Protein AF-A0A7J3TFA7-F1 (afdb_monomer_lite)

Radius of gyration: 15.65 Å; chains: 1; bounding box: 40×34×42 Å

Secondary structure (DSSP, 8-state):
----S-S-SEEEEEHHHHHHHHHTBTTS-SS----SBSSHHHHHHHHHHHHHHTT------SEEEEEEGGGS-TTTHHHHHHHHHHHHHTSGGGGG-HHHHHHHHHHHHHHHHHHHHHHHHTSS-HHHHHHHHHHHHHHTT--

Foldseek 3Di:
DPPDPPAQFFAWAAPVVQLLLCVQEPNNDPDPADHQDPDSLVLLQQQLVQLVVVVFFDARDRTDTRDTPVVQDPVPRVVVLLVQLCVVVVDNCCVVPNVSSSRSSRRSSHGRNVVLSCQQVVDDRSNVSNVVVVVVVVVVVPD

Structure (mmCIF, N/CA/C/O backbone):
data_AF-A0A7J3TFA7-F1
#
_entry.id   AF-A0A7J3TFA7-F1
#
loop_
_atom_site.group_PDB
_atom_site.id
_atom_site.type_symbol
_atom_site.label_atom_id
_atom_site.label_alt_id
_atom_site.label_comp_id
_atom_site.label_asym_id
_atom_site.label_entity_id
_atom_site.label_seq_id
_atom_site.pdbx_PDB_ins_code
_atom_site.Cartn_x
_atom_site.Cartn_y
_atom_site.Cartn_z
_atom_site.occupancy
_atom_site.B_iso_or_equiv
_atom_site.auth_seq_id
_atom_site.auth_comp_id
_atom_site.auth_asym_id
_atom_site.auth_atom_id
_atom_site.pdbx_PDB_model_num
ATOM 1 N N . MET A 1 1 ? 3.188 20.690 18.242 1.00 37.66 1 MET A N 1
ATOM 2 C CA . MET A 1 1 ? 2.388 19.501 18.602 1.00 37.66 1 MET A CA 1
ATOM 3 C C . MET A 1 1 ? 3.178 18.267 18.185 1.00 37.66 1 MET A C 1
ATOM 5 O O . MET A 1 1 ? 3.285 18.007 16.996 1.00 37.66 1 MET A O 1
ATOM 9 N N . ARG A 1 2 ? 3.852 17.583 19.120 1.00 32.84 2 ARG A N 1
ATOM 10 C CA . ARG A 1 2 ? 4.497 16.295 18.818 1.00 32.84 2 ARG A CA 1
ATOM 11 C C . ARG A 1 2 ? 3.373 15.269 18.723 1.00 32.84 2 ARG A C 1
ATOM 13 O O . ARG A 1 2 ? 2.749 14.991 19.740 1.00 32.84 2 ARG A O 1
ATOM 20 N N . LEU A 1 3 ? 3.073 14.777 17.523 1.00 43.94 3 LEU A N 1
ATOM 21 C CA . LEU A 1 3 ? 2.232 13.591 17.376 1.00 43.94 3 LEU A CA 1
ATOM 22 C C . LEU A 1 3 ? 2.922 12.474 18.170 1.00 43.94 3 LEU A C 1
ATOM 24 O O . LEU A 1 3 ? 4.076 12.150 17.900 1.00 43.94 3 LEU A O 1
ATOM 28 N N . SER A 1 4 ? 2.259 11.998 19.219 1.00 49.47 4 SER A N 1
ATOM 29 C CA . SER A 1 4 ? 2.731 10.920 20.083 1.00 49.47 4 SER A CA 1
ATOM 30 C C . SER A 1 4 ? 3.038 9.658 19.271 1.00 49.47 4 SER A C 1
ATOM 32 O O . SER A 1 4 ? 2.391 9.383 18.256 1.00 49.47 4 SER A O 1
ATOM 34 N N . ASN A 1 5 ? 4.009 8.892 19.773 1.00 55.69 5 ASN A N 1
ATOM 35 C CA . ASN A 1 5 ? 4.541 7.607 19.296 1.00 55.69 5 ASN A CA 1
ATOM 36 C C . ASN A 1 5 ? 3.506 6.455 19.147 1.00 55.69 5 ASN A C 1
ATOM 38 O O . ASN A 1 5 ? 3.895 5.294 19.178 1.00 55.69 5 ASN A O 1
ATOM 42 N N . ASP A 1 6 ? 2.204 6.721 18.994 1.00 75.00 6 ASP A N 1
ATOM 43 C CA . ASP A 1 6 ? 1.162 5.672 19.033 1.00 75.00 6 ASP A CA 1
ATOM 44 C C . ASP A 1 6 ? 0.773 5.117 17.656 1.00 75.00 6 ASP A C 1
ATOM 46 O O . ASP A 1 6 ? -0.208 4.382 17.539 1.00 75.00 6 ASP A O 1
ATOM 50 N N . TRP A 1 7 ? 1.470 5.501 16.587 1.00 83.75 7 TRP A N 1
ATOM 51 C CA . TRP A 1 7 ? 1.280 4.818 15.308 1.00 83.75 7 TRP A CA 1
ATOM 52 C C . TRP A 1 7 ? 1.892 3.417 15.393 1.00 83.75 7 TRP A C 1
ATOM 54 O O . TRP A 1 7 ? 2.948 3.257 16.006 1.00 83.75 7 TRP A O 1
ATOM 64 N N . PRO A 1 8 ? 1.279 2.391 14.774 1.00 86.81 8 PRO A N 1
ATOM 65 C CA . PRO A 1 8 ? 1.977 1.135 14.552 1.00 86.81 8 PRO A CA 1
ATOM 66 C C . PRO A 1 8 ? 3.323 1.421 13.893 1.00 86.81 8 PRO A C 1
ATOM 68 O O . PRO A 1 8 ? 3.385 2.186 12.937 1.00 86.81 8 PRO A O 1
ATOM 71 N N . ASN A 1 9 ? 4.400 0.817 14.389 1.00 87.88 9 ASN A N 1
ATOM 72 C CA . ASN A 1 9 ? 5.746 1.135 13.904 1.00 87.88 9 ASN A CA 1
ATOM 73 C C . ASN A 1 9 ? 6.038 0.579 12.503 1.00 87.88 9 ASN A C 1
ATOM 75 O O . ASN A 1 9 ? 7.029 0.971 11.894 1.00 87.88 9 ASN A O 1
ATOM 79 N N . ARG A 1 10 ? 5.233 -0.369 12.015 1.00 91.94 10 ARG A N 1
ATOM 80 C CA . ARG A 1 10 ? 5.532 -1.195 10.841 1.00 91.94 10 ARG A CA 1
ATOM 81 C C . ARG A 1 10 ? 4.280 -1.379 9.986 1.00 91.94 10 ARG A C 1
ATOM 83 O O . ARG A 1 10 ? 3.190 -1.527 10.539 1.00 91.94 10 ARG A O 1
ATOM 90 N N . VAL A 1 11 ? 4.487 -1.431 8.675 1.00 93.44 11 VAL A N 1
ATOM 91 C CA . VAL A 1 11 ? 3.502 -1.848 7.669 1.00 93.44 11 VAL A CA 1
ATOM 92 C C . VAL A 1 11 ? 3.870 -3.252 7.196 1.00 93.44 11 VAL A C 1
ATOM 94 O O . VAL A 1 11 ? 5.051 -3.556 6.990 1.00 93.44 11 VAL A O 1
ATOM 97 N N . TYR A 1 12 ? 2.862 -4.101 7.029 1.00 95.81 12 TYR A N 1
ATOM 98 C CA . TYR A 1 12 ? 3.010 -5.490 6.616 1.00 95.81 12 TYR A CA 1
ATOM 99 C C . TYR A 1 12 ? 2.275 -5.757 5.303 1.00 95.81 12 TYR A C 1
ATOM 101 O O . TYR A 1 12 ? 1.228 -5.182 5.028 1.00 95.81 12 TYR A O 1
ATOM 109 N N . VAL A 1 13 ? 2.823 -6.674 4.517 1.00 95.50 13 VAL A N 1
ATOM 110 C CA . VAL A 1 13 ? 2.224 -7.203 3.286 1.00 95.50 13 VAL A CA 1
ATOM 111 C C . VAL A 1 13 ? 2.313 -8.721 3.309 1.00 95.50 13 VAL A C 1
ATOM 113 O O . VAL A 1 13 ? 3.026 -9.284 4.145 1.00 95.50 13 VAL A O 1
ATOM 116 N N . ASP A 1 14 ? 1.620 -9.391 2.395 1.00 93.25 14 ASP A N 1
ATOM 117 C CA . ASP A 1 14 ? 1.802 -10.830 2.242 1.00 93.25 14 ASP A CA 1
ATOM 118 C C . ASP A 1 14 ? 3.215 -11.142 1.748 1.00 93.25 14 ASP A C 1
ATOM 120 O O . ASP A 1 14 ? 3.783 -10.452 0.893 1.00 93.25 14 ASP A O 1
ATOM 124 N N . LYS A 1 15 ? 3.785 -12.229 2.269 1.00 90.25 15 LYS A N 1
ATOM 125 C CA . LYS A 1 15 ? 5.128 -12.688 1.913 1.00 90.25 15 LYS A CA 1
ATOM 126 C C . LYS A 1 15 ? 5.324 -12.851 0.401 1.00 90.25 15 LYS A C 1
ATOM 128 O O . LYS A 1 15 ? 6.377 -12.464 -0.099 1.00 90.25 15 LYS A O 1
ATOM 133 N N . GLU A 1 16 ? 4.319 -13.357 -0.311 1.00 89.12 16 GLU A N 1
ATOM 134 C CA . GLU A 1 16 ? 4.334 -13.531 -1.773 1.00 89.12 16 GLU A CA 1
ATOM 135 C C . GLU A 1 16 ? 4.327 -12.206 -2.551 1.00 89.12 16 GLU A C 1
ATOM 137 O O . GLU A 1 16 ? 4.790 -12.134 -3.691 1.00 89.12 16 GLU A O 1
ATOM 142 N N . GLN A 1 17 ? 3.784 -11.142 -1.957 1.00 93.19 17 GLN A N 1
ATOM 143 C CA . GLN A 1 17 ? 3.767 -9.810 -2.562 1.00 93.19 17 GLN A CA 1
ATOM 144 C C . GLN A 1 17 ? 5.072 -9.060 -2.303 1.00 93.19 17 GLN A C 1
ATOM 146 O O . GLN A 1 17 ? 5.496 -8.273 -3.143 1.00 93.19 17 GLN A O 1
ATOM 151 N N . TYR A 1 18 ? 5.747 -9.334 -1.184 1.00 91.88 18 TYR A N 1
ATOM 152 C CA . TYR A 1 18 ? 6.966 -8.625 -0.800 1.00 91.88 18 TYR A CA 1
ATOM 153 C C . TYR A 1 18 ? 8.044 -8.651 -1.892 1.00 91.88 18 TYR A C 1
ATOM 155 O O . TYR A 1 18 ? 8.564 -7.597 -2.252 1.00 91.88 18 TYR A O 1
ATOM 163 N N . ASP A 1 19 ? 8.396 -9.829 -2.416 1.00 89.81 19 ASP A N 1
ATOM 164 C CA . ASP A 1 19 ? 9.500 -9.939 -3.381 1.00 89.81 19 ASP A CA 1
ATOM 165 C C . ASP A 1 19 ? 9.114 -9.267 -4.716 1.00 89.81 19 ASP A C 1
ATOM 167 O O . ASP A 1 19 ? 9.888 -8.481 -5.265 1.00 89.81 19 ASP A O 1
ATOM 171 N N . ARG A 1 20 ? 7.859 -9.441 -5.158 1.00 92.50 20 ARG A N 1
ATOM 172 C CA . ARG A 1 20 ? 7.290 -8.772 -6.342 1.00 92.50 20 ARG A CA 1
ATOM 173 C C . ARG A 1 20 ? 7.249 -7.248 -6.209 1.00 92.50 20 ARG A C 1
ATOM 175 O O . ARG A 1 20 ? 7.484 -6.540 -7.182 1.00 92.50 20 ARG A O 1
ATOM 182 N N . MET A 1 21 ? 6.981 -6.715 -5.016 1.00 93.44 21 MET A N 1
ATOM 183 C CA . MET A 1 21 ? 7.008 -5.268 -4.772 1.00 93.44 21 MET A CA 1
ATOM 184 C C . MET A 1 21 ? 8.409 -4.692 -4.967 1.00 93.44 21 MET A C 1
ATOM 186 O O . MET A 1 21 ? 8.543 -3.594 -5.508 1.00 93.44 21 MET A O 1
ATOM 190 N N . HIS A 1 22 ? 9.454 -5.427 -4.574 1.00 89.75 22 HIS A N 1
ATOM 191 C CA . HIS A 1 22 ? 10.831 -4.994 -4.815 1.00 89.75 22 HIS A CA 1
ATOM 192 C C . HIS A 1 22 ? 11.156 -4.935 -6.303 1.00 89.75 22 HIS A C 1
ATOM 194 O O . HIS A 1 22 ? 11.813 -3.976 -6.703 1.00 89.75 22 HIS A O 1
ATOM 200 N N . GLU A 1 23 ? 10.647 -5.865 -7.120 1.00 89.31 23 GLU A N 1
ATOM 201 C CA . GLU A 1 23 ? 10.838 -5.879 -8.583 1.00 89.31 23 GLU A CA 1
ATOM 202 C C . GLU A 1 23 ? 10.370 -4.605 -9.290 1.00 89.31 23 GLU A C 1
ATOM 204 O O . GLU A 1 23 ? 10.879 -4.275 -10.365 1.00 89.31 23 GLU A O 1
ATOM 209 N N . LEU A 1 24 ? 9.414 -3.888 -8.694 1.00 90.00 24 LEU A N 1
ATOM 210 C CA . LEU A 1 24 ? 8.896 -2.624 -9.215 1.00 90.00 24 LEU A CA 1
ATOM 211 C C . LEU A 1 24 ? 9.733 -1.407 -8.793 1.00 90.00 24 LEU A C 1
ATOM 213 O O . LEU A 1 24 ? 9.406 -0.280 -9.167 1.00 90.00 24 LEU A O 1
ATOM 217 N N . THR A 1 25 ? 10.799 -1.621 -8.019 1.00 88.56 25 THR A N 1
ATOM 218 C CA . THR A 1 25 ? 11.686 -0.575 -7.502 1.00 88.56 25 THR A CA 1
ATOM 219 C C . THR A 1 25 ? 13.115 -0.739 -8.001 1.00 88.56 25 THR A C 1
ATOM 221 O O . THR A 1 25 ? 13.546 -1.811 -8.423 1.00 88.56 25 THR A O 1
ATOM 224 N N . SER A 1 26 ? 13.900 0.331 -7.883 1.00 69.81 26 SER A N 1
ATOM 225 C CA . SER A 1 26 ? 15.279 0.400 -8.384 1.00 69.81 26 SER A CA 1
ATOM 226 C C . SER A 1 26 ? 16.257 -0.526 -7.657 1.00 69.81 26 SER A C 1
ATOM 228 O O . SER A 1 26 ? 17.395 -0.678 -8.087 1.00 69.81 26 SER A O 1
ATOM 230 N N . LYS A 1 27 ? 15.829 -1.168 -6.564 1.00 64.62 27 LYS A N 1
ATOM 231 C CA . LYS A 1 27 ? 16.643 -2.129 -5.809 1.00 64.62 27 LYS A CA 1
ATOM 232 C C . LYS A 1 27 ? 16.651 -3.541 -6.407 1.00 64.62 27 LYS A C 1
ATOM 234 O O . LYS A 1 27 ? 17.396 -4.377 -5.907 1.00 64.62 27 LYS A O 1
ATOM 239 N N . ALA A 1 28 ? 15.854 -3.817 -7.443 1.00 55.94 28 ALA A N 1
ATOM 240 C CA . ALA A 1 28 ? 15.673 -5.171 -7.965 1.00 55.94 28 ALA A CA 1
ATOM 241 C C . ALA A 1 28 ? 16.718 -5.674 -8.970 1.00 55.94 28 ALA A C 1
ATOM 243 O O . ALA A 1 28 ? 16.791 -6.885 -9.161 1.00 55.94 28 ALA A O 1
ATOM 244 N N . SER A 1 29 ? 17.536 -4.832 -9.616 1.00 50.22 29 SER A N 1
ATOM 245 C CA . SER A 1 29 ? 18.614 -5.369 -10.462 1.00 50.22 29 SER A CA 1
ATOM 246 C C . SER A 1 29 ? 19.701 -4.367 -10.827 1.00 50.22 29 SER A C 1
ATOM 248 O O . SER A 1 29 ? 19.409 -3.238 -11.195 1.00 50.22 29 SER A O 1
ATOM 250 N N . GLU A 1 30 ? 20.934 -4.871 -10.873 1.00 51.59 30 GLU A N 1
ATOM 251 C CA . GLU A 1 30 ? 22.135 -4.294 -11.500 1.00 51.59 30 GLU A CA 1
ATOM 252 C C . GLU A 1 30 ? 22.000 -4.031 -13.017 1.00 51.59 30 GLU A C 1
ATOM 254 O O . GLU A 1 30 ? 22.916 -3.498 -13.636 1.00 51.59 30 GLU A O 1
ATOM 259 N N . ALA A 1 31 ? 20.875 -4.395 -13.639 1.00 52.38 31 ALA A N 1
ATOM 260 C CA . ALA A 1 31 ? 20.573 -4.055 -15.022 1.00 52.38 31 ALA A CA 1
ATOM 261 C C . ALA A 1 31 ? 19.852 -2.704 -15.081 1.00 52.38 31 ALA A C 1
ATOM 263 O O . ALA A 1 31 ? 18.938 -2.469 -14.295 1.00 52.38 31 ALA A O 1
ATOM 264 N N . GLU A 1 32 ? 20.222 -1.870 -16.053 1.00 54.38 32 GLU A N 1
ATOM 265 C CA . GLU A 1 32 ? 19.673 -0.553 -16.428 1.00 54.38 32 GLU A CA 1
ATOM 266 C C . GLU A 1 32 ? 18.174 -0.571 -16.820 1.00 54.38 32 GLU A C 1
ATOM 268 O O . GLU A 1 32 ? 17.744 0.107 -17.749 1.00 54.38 32 GLU A O 1
ATOM 273 N N . ARG A 1 33 ? 17.344 -1.388 -16.166 1.00 64.19 33 ARG A N 1
ATOM 274 C CA . ARG A 1 33 ? 15.902 -1.417 -16.388 1.00 64.19 33 ARG A CA 1
ATOM 275 C C . ARG A 1 33 ? 15.282 -0.253 -15.643 1.00 64.19 33 ARG A C 1
ATOM 277 O O . ARG A 1 33 ? 15.271 -0.218 -14.414 1.00 64.19 33 ARG A O 1
ATOM 284 N N . GLU A 1 34 ? 14.742 0.680 -16.409 1.00 75.94 34 GLU A N 1
ATOM 285 C CA . GLU A 1 34 ? 13.891 1.727 -15.878 1.00 75.94 34 GLU A CA 1
ATOM 286 C C . GLU A 1 34 ? 12.685 1.109 -15.150 1.00 75.94 34 GLU A C 1
ATOM 288 O O . GLU A 1 34 ? 12.005 0.205 -15.646 1.00 75.94 34 GLU A O 1
ATOM 293 N N . VAL A 1 35 ? 12.451 1.573 -13.925 1.00 84.69 35 VAL A N 1
ATOM 294 C CA . VAL A 1 35 ? 11.382 1.101 -13.040 1.00 84.69 35 VAL A CA 1
ATOM 295 C C . VAL A 1 35 ? 10.392 2.231 -12.766 1.00 84.69 35 VAL A C 1
ATOM 297 O O . VAL A 1 35 ? 10.800 3.392 -12.685 1.00 84.69 35 VAL A O 1
ATOM 300 N N . PRO A 1 36 ? 9.097 1.922 -12.582 1.00 86.50 36 PRO A N 1
ATOM 301 C CA . PRO A 1 36 ? 8.074 2.949 -12.403 1.00 86.50 36 PRO A CA 1
ATOM 302 C C . PRO A 1 36 ? 8.117 3.623 -11.026 1.00 86.50 36 PRO A C 1
ATOM 304 O O . PRO A 1 36 ? 7.625 4.742 -10.893 1.00 86.50 36 PRO A O 1
ATOM 307 N N . PHE A 1 37 ? 8.710 2.977 -10.014 1.00 91.19 37 PHE A N 1
ATOM 308 C CA . PHE A 1 37 ? 8.756 3.498 -8.649 1.00 91.19 37 PHE A CA 1
ATOM 309 C C . PHE A 1 37 ? 10.188 3.633 -8.129 1.00 91.19 37 PHE A C 1
ATOM 311 O O . PHE A 1 37 ? 11.037 2.751 -8.285 1.00 91.19 37 PHE A O 1
ATOM 318 N N . LYS A 1 38 ? 10.450 4.738 -7.431 1.00 89.31 38 LYS A N 1
ATOM 319 C CA . LYS A 1 38 ? 11.739 5.031 -6.790 1.00 89.31 38 LYS A CA 1
ATOM 320 C C . LYS A 1 38 ? 11.874 4.360 -5.428 1.00 89.31 38 LYS A C 1
ATOM 322 O O . LYS A 1 38 ? 12.986 4.215 -4.923 1.00 89.31 38 LYS A O 1
ATOM 327 N N . SER A 1 39 ? 10.759 3.979 -4.803 1.00 91.12 39 SER A N 1
ATOM 328 C CA . SER A 1 39 ? 10.757 3.359 -3.477 1.00 91.12 39 SER A CA 1
ATOM 329 C C . SER A 1 39 ? 9.552 2.447 -3.252 1.00 91.12 39 SER A C 1
ATOM 331 O O . SER A 1 39 ? 8.505 2.625 -3.867 1.00 91.12 39 SER A O 1
ATOM 333 N N . LEU A 1 40 ? 9.675 1.517 -2.298 1.00 92.62 40 LEU A N 1
ATOM 334 C CA . LEU A 1 40 ? 8.562 0.660 -1.866 1.00 92.62 40 LEU A CA 1
ATOM 335 C C . LEU A 1 40 ? 7.366 1.471 -1.371 1.00 92.62 40 LEU A C 1
ATOM 337 O O . LEU A 1 40 ? 6.229 1.081 -1.583 1.00 92.62 40 LEU A O 1
ATOM 341 N N . LYS A 1 41 ? 7.614 2.620 -0.739 1.00 94.19 41 LYS A N 1
ATOM 342 C CA . LYS A 1 41 ? 6.563 3.520 -0.269 1.00 94.19 41 LYS A CA 1
ATOM 343 C C . LYS A 1 41 ? 5.608 3.916 -1.396 1.00 94.19 41 LYS A C 1
ATOM 345 O O . LYS A 1 41 ? 4.399 3.868 -1.213 1.00 94.19 41 LYS A O 1
ATOM 350 N N . GLU A 1 42 ? 6.151 4.275 -2.556 1.00 93.88 42 GLU A N 1
ATOM 351 C CA . GLU A 1 42 ? 5.347 4.658 -3.720 1.00 93.88 42 GLU A CA 1
ATOM 352 C C . GLU A 1 42 ? 4.531 3.472 -4.247 1.00 93.88 42 GLU A C 1
ATOM 354 O O . GLU A 1 42 ? 3.357 3.647 -4.559 1.00 93.88 42 GLU A O 1
ATOM 359 N N . VAL A 1 43 ? 5.111 2.263 -4.252 1.00 95.62 43 VAL A N 1
ATOM 360 C CA . VAL A 1 43 ? 4.398 1.023 -4.608 1.00 95.62 43 VAL A CA 1
ATOM 361 C C . VAL A 1 43 ? 3.215 0.789 -3.667 1.00 95.62 43 VAL A C 1
ATOM 363 O O . VAL A 1 43 ? 2.107 0.535 -4.128 1.00 95.62 43 VAL A O 1
ATOM 366 N N . LEU A 1 44 ? 3.429 0.911 -2.352 1.00 96.94 44 LEU A N 1
ATOM 367 C CA . LEU A 1 44 ? 2.391 0.710 -1.337 1.00 96.94 44 LEU A CA 1
ATOM 368 C C . LEU A 1 44 ? 1.262 1.735 -1.468 1.00 96.94 44 LEU A C 1
ATOM 370 O O . LEU A 1 44 ? 0.092 1.365 -1.432 1.00 96.94 44 LEU A O 1
ATOM 374 N N . MET A 1 45 ? 1.603 3.012 -1.658 1.00 97.19 45 MET A N 1
ATOM 375 C CA . MET A 1 45 ? 0.608 4.069 -1.850 1.00 97.19 45 MET A CA 1
ATOM 376 C C . MET A 1 45 ? -0.200 3.842 -3.131 1.00 97.19 45 MET A C 1
ATOM 378 O O . MET A 1 45 ? -1.427 3.899 -3.087 1.00 97.19 45 MET A O 1
ATOM 382 N N . ALA A 1 46 ? 0.459 3.530 -4.250 1.00 95.88 46 ALA A N 1
ATOM 383 C CA . ALA A 1 46 ? -0.220 3.247 -5.512 1.00 95.88 46 ALA A CA 1
ATOM 384 C C . ALA A 1 46 ? -1.140 2.021 -5.401 1.00 95.88 46 ALA A C 1
ATOM 386 O O . ALA A 1 46 ? -2.303 2.097 -5.792 1.00 95.88 46 ALA A O 1
ATOM 387 N N . ALA A 1 47 ? -0.649 0.925 -4.812 1.00 97.06 47 ALA A N 1
ATOM 388 C CA . ALA A 1 47 ? -1.424 -0.295 -4.612 1.00 97.06 47 ALA A CA 1
ATOM 389 C C . ALA A 1 47 ? -2.649 -0.055 -3.721 1.00 97.06 47 ALA A C 1
ATOM 391 O O . ALA A 1 47 ? -3.743 -0.471 -4.081 1.00 97.06 47 ALA A O 1
ATOM 392 N N . ALA A 1 48 ? -2.499 0.662 -2.603 1.00 98.00 48 ALA A N 1
ATOM 393 C CA . ALA A 1 48 ? -3.615 0.947 -1.703 1.00 98.00 48 ALA A CA 1
ATOM 394 C C . ALA A 1 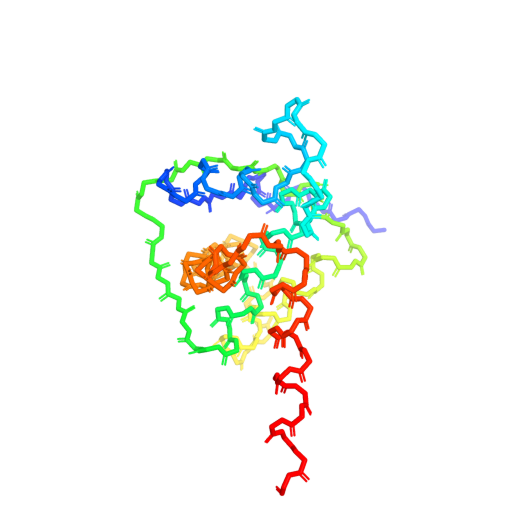48 ? -4.703 1.806 -2.360 1.00 98.00 48 ALA A C 1
ATOM 396 O O . ALA A 1 48 ? -5.890 1.512 -2.234 1.00 98.00 48 ALA A O 1
ATOM 397 N N . MET A 1 49 ? -4.307 2.871 -3.065 1.00 96.25 49 MET A N 1
ATOM 398 C CA . MET A 1 49 ? -5.266 3.747 -3.744 1.00 96.25 49 MET A CA 1
ATOM 399 C C . MET A 1 49 ? -5.960 3.020 -4.897 1.00 96.25 49 MET A C 1
ATOM 401 O O . MET A 1 49 ? -7.161 3.197 -5.094 1.00 96.25 49 MET A O 1
ATOM 405 N N . LEU A 1 50 ? -5.228 2.168 -5.622 1.00 95.00 50 LEU A N 1
ATOM 406 C CA . LEU A 1 50 ? -5.812 1.318 -6.652 1.00 95.00 50 LEU A CA 1
ATOM 407 C C . LEU A 1 50 ? -6.795 0.307 -6.056 1.00 95.00 50 LEU A C 1
ATOM 409 O O . LEU A 1 50 ? -7.906 0.185 -6.560 1.00 95.00 50 LEU A O 1
ATOM 413 N N . GLY A 1 51 ? -6.421 -0.365 -4.965 1.00 96.62 51 GLY A N 1
ATOM 414 C CA . GLY A 1 51 ? -7.308 -1.280 -4.250 1.00 96.62 51 GLY A CA 1
ATOM 415 C C . GLY A 1 51 ? -8.605 -0.586 -3.844 1.00 96.62 51 GLY A C 1
ATOM 416 O O . GLY A 1 51 ? -9.685 -1.096 -4.112 1.00 96.62 51 GLY A O 1
ATOM 417 N N . TYR A 1 52 ? -8.521 0.632 -3.300 1.00 96.75 52 TYR A N 1
ATOM 418 C CA . TYR A 1 52 ? -9.715 1.415 -2.975 1.00 96.75 52 TYR A CA 1
ATOM 419 C C . TYR A 1 52 ? -10.572 1.732 -4.199 1.00 96.75 52 TYR A C 1
ATOM 421 O O . TYR A 1 52 ? -11.784 1.539 -4.157 1.00 96.75 52 TYR A O 1
ATOM 429 N N . LYS A 1 53 ? -9.951 2.192 -5.294 1.00 93.81 53 LYS A N 1
ATOM 430 C CA . LYS A 1 53 ? -10.653 2.507 -6.546 1.00 93.81 53 LYS A CA 1
ATOM 431 C C . LYS A 1 53 ? -11.408 1.295 -7.098 1.00 93.81 53 LYS A C 1
ATOM 433 O O . LYS A 1 53 ? -12.507 1.456 -7.614 1.00 93.81 53 LYS A O 1
ATOM 438 N N . MET A 1 54 ? -10.812 0.111 -6.998 1.00 93.44 54 MET A N 1
ATOM 439 C CA . MET A 1 54 ? -11.397 -1.140 -7.482 1.00 93.44 54 MET A CA 1
ATOM 440 C C . MET A 1 54 ? -12.360 -1.786 -6.477 1.00 93.44 54 MET A C 1
ATOM 442 O O . MET A 1 54 ? -12.943 -2.815 -6.794 1.00 93.44 54 MET A O 1
ATOM 446 N N . GLU A 1 55 ? -12.522 -1.201 -5.285 1.00 95.25 55 GLU A N 1
ATOM 447 C CA . GLU A 1 55 ? -13.238 -1.793 -4.145 1.00 95.25 55 GLU A CA 1
ATOM 448 C C . GLU A 1 55 ? -12.660 -3.153 -3.696 1.00 95.25 55 GLU A C 1
ATOM 450 O O . GLU A 1 55 ? -13.347 -3.986 -3.109 1.00 95.25 55 GLU A O 1
ATOM 455 N N . GLU A 1 56 ? -11.359 -3.349 -3.918 1.00 95.56 56 GLU A N 1
ATOM 456 C CA . GLU A 1 56 ? -10.629 -4.588 -3.662 1.00 95.56 56 GLU A CA 1
ATOM 457 C C . GLU A 1 56 ? -9.746 -4.455 -2.421 1.00 95.56 56 GLU A C 1
ATOM 459 O O . GLU A 1 56 ? -8.763 -3.706 -2.389 1.00 95.56 56 GLU A O 1
ATOM 464 N N . LYS A 1 57 ? -10.073 -5.232 -1.389 1.00 94.81 57 LYS A N 1
ATOM 465 C CA . LYS A 1 57 ? -9.252 -5.397 -0.188 1.00 94.81 57 LYS A CA 1
ATOM 466 C C . LYS A 1 57 ? -9.304 -6.837 0.280 1.00 94.81 57 LYS A C 1
ATOM 468 O O . LYS A 1 57 ? -10.346 -7.480 0.202 1.00 94.81 57 LYS A O 1
ATOM 473 N N . ASP A 1 58 ? -8.203 -7.309 0.839 1.00 95.62 58 ASP A N 1
ATOM 474 C CA . ASP A 1 58 ? -8.110 -8.671 1.353 1.00 95.62 58 ASP A CA 1
ATOM 475 C C . ASP A 1 58 ? -7.201 -8.718 2.590 1.00 95.62 58 ASP A C 1
ATOM 477 O O . ASP A 1 58 ? -6.492 -7.762 2.910 1.00 95.62 58 ASP A O 1
ATOM 481 N N . VAL A 1 59 ? -7.292 -9.796 3.361 1.00 92.19 59 VAL A N 1
ATOM 482 C CA . VAL A 1 59 ? -6.603 -9.940 4.640 1.00 92.19 59 VAL A CA 1
ATOM 483 C C . VAL A 1 59 ? -5.162 -10.372 4.402 1.00 92.19 59 VAL A C 1
ATOM 485 O O . VAL A 1 59 ? -4.901 -11.397 3.784 1.00 92.19 59 VAL A O 1
ATOM 488 N N . VAL A 1 60 ? -4.212 -9.634 4.982 1.00 90.75 60 VAL A N 1
ATOM 489 C CA . VAL A 1 60 ? -2.810 -10.070 5.033 1.00 90.75 60 VAL A CA 1
ATOM 490 C C . VAL A 1 60 ? -2.699 -11.286 5.955 1.00 90.75 60 VAL A C 1
ATOM 492 O O . VAL A 1 60 ? -2.890 -11.173 7.172 1.00 90.75 60 VAL A O 1
ATOM 495 N N . THR A 1 61 ? -2.378 -12.442 5.381 1.00 89.69 61 THR A N 1
ATOM 496 C CA . THR A 1 61 ? -2.322 -13.733 6.083 1.00 89.69 61 THR A CA 1
ATOM 497 C C . THR A 1 61 ? -0.900 -14.054 6.531 1.00 89.69 61 THR A C 1
ATOM 499 O O . THR A 1 61 ? -0.655 -14.289 7.716 1.00 89.69 61 THR A O 1
ATOM 502 N N . GLU A 1 62 ? 0.065 -13.967 5.617 1.00 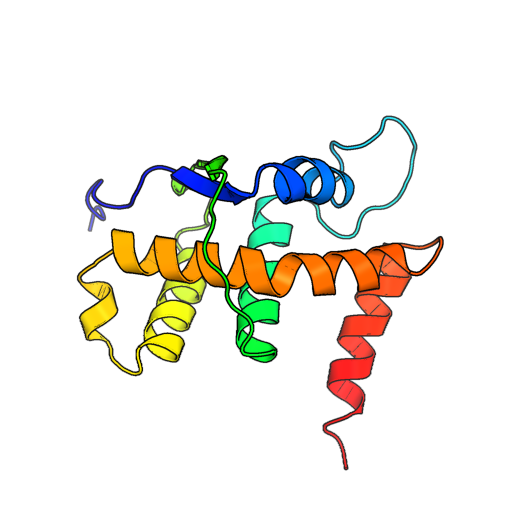90.31 62 GLU A N 1
ATOM 503 C CA . GLU A 1 62 ? 1.483 -14.197 5.891 1.00 90.31 62 GLU A CA 1
ATOM 504 C C . GLU A 1 62 ? 2.225 -12.867 6.012 1.00 90.31 62 GLU A C 1
ATOM 506 O O . GLU A 1 62 ? 2.926 -12.426 5.100 1.00 90.31 62 GLU A O 1
ATOM 511 N N . ARG A 1 63 ? 2.066 -12.221 7.172 1.00 91.25 63 ARG A N 1
ATOM 512 C CA . ARG A 1 63 ? 2.596 -10.877 7.442 1.00 91.25 63 ARG A CA 1
ATOM 513 C C . ARG A 1 63 ? 4.125 -10.832 7.326 1.00 91.25 63 ARG A C 1
ATOM 515 O O . ARG A 1 63 ? 4.839 -11.252 8.237 1.00 91.25 63 ARG A O 1
ATOM 522 N N . LYS A 1 64 ? 4.629 -10.224 6.254 1.00 92.12 64 LYS A N 1
ATOM 523 C CA . LYS A 1 64 ? 6.028 -9.814 6.093 1.00 92.12 64 LYS A CA 1
ATOM 524 C C . LYS A 1 64 ? 6.111 -8.299 6.210 1.00 92.12 64 LYS A C 1
ATOM 526 O O . LYS A 1 64 ? 5.417 -7.562 5.517 1.00 92.12 64 LYS A O 1
ATOM 531 N N . GLU A 1 65 ? 6.941 -7.831 7.129 1.00 92.19 65 GLU A N 1
ATOM 532 C CA . GLU A 1 65 ? 7.211 -6.404 7.274 1.00 92.19 65 GLU A CA 1
ATOM 533 C C . GLU A 1 65 ? 7.871 -5.857 6.011 1.00 92.19 65 GLU A C 1
ATOM 535 O O . GLU A 1 65 ? 8.838 -6.444 5.525 1.00 92.19 65 GLU A O 1
ATOM 540 N N . ILE A 1 66 ? 7.387 -4.710 5.529 1.00 90.81 66 ILE A N 1
ATOM 541 C CA . ILE A 1 66 ? 7.921 -4.070 4.325 1.00 90.81 66 ILE A CA 1
ATOM 542 C C . ILE A 1 66 ? 8.619 -2.737 4.588 1.00 90.81 66 ILE A C 1
ATOM 544 O O . ILE A 1 66 ? 9.709 -2.513 4.063 1.00 90.81 66 ILE A O 1
ATOM 548 N N . ILE A 1 67 ? 8.032 -1.872 5.419 1.00 90.81 67 ILE A N 1
ATOM 549 C CA . ILE A 1 67 ? 8.608 -0.583 5.820 1.00 90.81 67 ILE A CA 1
ATOM 550 C C . ILE A 1 67 ? 8.213 -0.242 7.258 1.00 90.81 67 ILE A C 1
ATOM 552 O O . ILE A 1 67 ? 7.213 -0.738 7.786 1.00 90.81 67 ILE A O 1
ATOM 556 N N . PHE A 1 68 ? 8.961 0.675 7.870 1.00 89.12 68 PHE A N 1
ATOM 557 C CA . PHE A 1 68 ? 8.502 1.364 9.071 1.00 89.12 68 PHE A CA 1
ATOM 558 C C . PHE A 1 68 ? 7.505 2.462 8.699 1.00 89.12 68 PHE A C 1
ATOM 560 O O . PHE A 1 68 ? 7.685 3.146 7.695 1.00 89.12 68 PHE A O 1
ATOM 567 N N . THR A 1 69 ? 6.498 2.693 9.536 1.00 85.62 69 THR A N 1
ATOM 568 C CA . THR A 1 69 ? 5.483 3.737 9.305 1.00 85.62 69 THR A CA 1
ATOM 569 C C . THR A 1 69 ? 6.087 5.140 9.254 1.00 85.62 69 THR A C 1
ATOM 571 O O . THR A 1 69 ? 5.573 5.995 8.547 1.00 85.62 69 THR A O 1
ATOM 574 N N . ASP A 1 70 ? 7.224 5.376 9.915 1.00 86.81 70 ASP A N 1
ATOM 575 C CA . ASP A 1 70 ? 7.963 6.646 9.824 1.00 86.81 70 ASP A CA 1
ATOM 576 C C . ASP A 1 70 ? 8.546 6.935 8.426 1.00 86.81 70 ASP A C 1
ATOM 578 O O . ASP A 1 70 ? 8.970 8.060 8.169 1.00 86.81 70 ASP A O 1
ATOM 582 N N . TYR A 1 71 ? 8.566 5.951 7.517 1.00 88.19 71 TYR A N 1
ATOM 583 C CA . TYR A 1 71 ? 8.903 6.180 6.107 1.00 88.19 71 TYR A CA 1
ATOM 584 C C . TYR A 1 71 ? 7.737 6.801 5.328 1.00 88.19 71 TYR A C 1
ATOM 586 O O . TYR A 1 71 ? 7.965 7.320 4.235 1.00 88.19 71 TYR A O 1
ATOM 594 N N . LEU A 1 72 ? 6.511 6.756 5.863 1.00 90.44 72 LEU A N 1
ATOM 595 C CA . LEU A 1 72 ? 5.382 7.504 5.322 1.00 90.44 72 LEU A CA 1
ATOM 596 C C . LEU A 1 72 ? 5.570 8.981 5.665 1.00 90.44 72 LEU A C 1
ATOM 598 O O . LEU A 1 72 ? 5.732 9.362 6.828 1.00 90.44 72 LEU A O 1
ATOM 602 N N . ASP A 1 73 ? 5.545 9.819 4.636 1.00 91.62 73 ASP A N 1
ATOM 603 C CA . ASP A 1 73 ? 5.640 11.256 4.794 1.00 91.62 73 ASP A CA 1
ATOM 604 C C . ASP A 1 73 ? 4.457 11.776 5.627 1.00 91.62 73 ASP A C 1
ATOM 606 O O . ASP A 1 73 ? 3.287 11.466 5.383 1.00 91.62 73 ASP A O 1
ATOM 610 N N . LYS A 1 74 ? 4.774 12.570 6.652 1.00 89.25 74 LYS A N 1
ATOM 611 C CA . LYS A 1 74 ? 3.788 13.036 7.635 1.00 89.25 74 LYS A CA 1
ATOM 612 C C . LYS A 1 74 ? 2.870 14.128 7.090 1.00 89.25 74 LYS A C 1
ATOM 614 O O . LYS A 1 74 ? 1.821 14.363 7.686 1.00 89.25 74 LYS A O 1
ATOM 619 N N . THR A 1 75 ? 3.264 14.815 6.020 1.00 89.31 75 THR A N 1
ATOM 620 C CA . THR A 1 75 ? 2.493 15.905 5.410 1.00 89.31 75 THR A CA 1
ATOM 621 C C . THR A 1 75 ? 1.745 15.457 4.157 1.00 89.31 75 THR A C 1
ATOM 623 O O . THR A 1 75 ? 0.749 16.092 3.817 1.00 89.31 75 THR A O 1
ATOM 626 N N . LEU A 1 76 ? 2.163 14.357 3.522 1.00 91.56 76 LEU A N 1
ATOM 627 C CA . LEU A 1 76 ? 1.557 13.832 2.300 1.00 91.56 76 LEU A CA 1
ATOM 628 C C . LEU A 1 76 ? 0.950 12.431 2.466 1.00 91.56 76 LEU A C 1
ATOM 630 O O . LEU A 1 76 ? -0.248 12.255 2.252 1.00 91.56 76 LEU A O 1
ATOM 634 N N . ASP A 1 77 ? 1.747 11.437 2.862 1.00 94.69 77 ASP A N 1
ATOM 635 C CA . ASP A 1 77 ? 1.326 10.031 2.814 1.00 94.69 77 ASP A CA 1
ATOM 636 C C . ASP A 1 77 ? 0.345 9.689 3.943 1.00 94.69 77 ASP A C 1
ATOM 638 O O . ASP A 1 77 ? -0.709 9.104 3.696 1.00 94.69 77 ASP A O 1
ATOM 642 N N . LEU A 1 78 ? 0.646 10.087 5.187 1.00 93.75 78 LEU A N 1
ATOM 643 C CA . LEU A 1 78 ? -0.237 9.807 6.326 1.00 93.75 78 LEU A CA 1
ATOM 644 C C . LEU A 1 78 ? -1.630 10.444 6.182 1.00 93.75 78 LEU A C 1
ATOM 646 O O . LEU A 1 78 ? -2.609 9.749 6.458 1.00 93.75 78 LEU A O 1
ATOM 650 N N . PRO A 1 79 ? -1.777 11.710 5.738 1.00 95.44 79 PRO A N 1
ATOM 651 C CA . PRO A 1 79 ? -3.093 12.263 5.430 1.00 95.44 79 PRO A CA 1
ATOM 652 C C . PRO A 1 79 ? -3.877 11.433 4.409 1.00 95.44 79 PRO A C 1
ATOM 654 O O . PRO A 1 79 ? -5.053 11.169 4.642 1.00 95.44 79 PRO A O 1
ATOM 657 N N . LEU A 1 80 ? -3.237 10.957 3.335 1.00 96.81 80 LEU A N 1
ATOM 658 C CA . LEU A 1 80 ? -3.892 10.103 2.336 1.00 96.81 80 LEU A CA 1
ATOM 659 C C . LEU A 1 80 ? -4.320 8.751 2.920 1.00 96.81 80 LEU A C 1
ATOM 661 O O . LEU A 1 80 ? -5.440 8.304 2.675 1.00 96.81 80 LEU A O 1
ATOM 665 N N . VAL A 1 81 ? -3.476 8.128 3.743 1.00 97.50 81 VAL A N 1
ATOM 666 C CA . VAL A 1 81 ? -3.810 6.887 4.462 1.00 97.50 81 VAL A CA 1
ATOM 667 C C . VAL A 1 81 ? -4.994 7.096 5.423 1.00 97.50 81 VAL A C 1
ATOM 669 O O . VAL A 1 81 ? -5.895 6.259 5.500 1.00 97.50 81 VAL A O 1
ATOM 672 N N . CYS A 1 82 ? -5.053 8.233 6.118 1.00 97.19 82 CYS A N 1
ATOM 673 C CA . CYS A 1 82 ? -6.201 8.611 6.945 1.00 97.19 82 CYS A CA 1
ATOM 674 C C . CYS A 1 82 ? -7.469 8.837 6.108 1.00 97.19 82 CYS A C 1
ATOM 676 O O . CYS A 1 82 ? -8.540 8.363 6.486 1.00 97.19 82 CYS A O 1
ATOM 678 N N . CYS A 1 83 ? -7.362 9.534 4.972 1.00 98.12 83 CYS A N 1
ATOM 679 C CA . CYS A 1 83 ? -8.476 9.742 4.048 1.00 98.12 83 CYS A CA 1
ATOM 680 C C . CYS A 1 83 ? -9.028 8.410 3.537 1.00 98.12 83 CYS A C 1
ATOM 682 O O . CYS A 1 83 ? -10.241 8.227 3.555 1.00 98.12 83 CYS A O 1
ATOM 684 N N . LEU A 1 84 ? -8.156 7.467 3.171 1.00 98.19 84 LEU A N 1
ATOM 685 C CA . LEU A 1 84 ? -8.540 6.108 2.794 1.00 98.19 84 LEU A CA 1
ATOM 686 C C . LEU A 1 84 ? -9.348 5.423 3.906 1.00 98.19 84 LEU A C 1
ATOM 688 O O . LEU A 1 84 ? -10.421 4.882 3.649 1.00 98.19 84 LEU A O 1
ATOM 692 N N . ALA A 1 85 ? -8.880 5.492 5.155 1.00 98.12 85 ALA A N 1
ATOM 693 C CA . ALA A 1 85 ? -9.583 4.896 6.290 1.00 98.12 85 ALA A CA 1
ATOM 694 C C . ALA A 1 85 ? -10.964 5.532 6.539 1.00 98.12 85 ALA A C 1
ATOM 696 O O . ALA A 1 85 ? -11.932 4.816 6.801 1.00 98.12 85 ALA A O 1
ATOM 697 N N . ILE A 1 86 ? -11.078 6.860 6.422 1.00 98.44 86 ILE A N 1
ATOM 698 C CA . ILE A 1 86 ? -12.367 7.568 6.511 1.00 98.44 86 ILE A CA 1
ATOM 699 C C . ILE A 1 86 ? -13.282 7.148 5.361 1.00 98.44 86 ILE A C 1
ATOM 701 O O . ILE A 1 86 ? -14.470 6.911 5.571 1.00 98.44 86 ILE A O 1
ATOM 705 N N . ALA A 1 87 ? -12.740 7.040 4.150 1.00 98.00 87 ALA A N 1
ATOM 706 C CA . ALA A 1 87 ? -13.496 6.698 2.956 1.00 98.00 87 ALA A CA 1
ATOM 707 C C . ALA A 1 87 ? -13.990 5.240 2.970 1.00 98.00 87 ALA A C 1
ATOM 709 O O . ALA A 1 87 ? -15.057 4.963 2.418 1.00 98.00 87 ALA A O 1
ATOM 710 N N . ASP A 1 88 ? -13.262 4.333 3.626 1.00 98.00 88 ASP A N 1
ATOM 711 C CA . ASP A 1 88 ? -13.659 2.943 3.880 1.00 98.00 88 ASP A CA 1
ATOM 712 C C . ASP A 1 88 ? -14.726 2.836 4.980 1.00 98.00 88 ASP A C 1
ATOM 714 O O . ASP A 1 88 ? -15.748 2.179 4.798 1.00 98.00 88 ASP A O 1
ATOM 718 N N . GLN A 1 89 ? -14.521 3.510 6.115 1.00 97.75 89 GLN A N 1
ATOM 719 C CA . GLN A 1 89 ? -15.398 3.389 7.288 1.00 97.75 89 GLN A CA 1
ATOM 720 C C . GLN A 1 89 ? -16.576 4.372 7.286 1.00 97.75 89 GLN A C 1
ATOM 722 O O . GLN A 1 89 ? -17.441 4.288 8.154 1.00 97.75 89 GLN A O 1
ATOM 727 N N . LYS A 1 90 ? -16.599 5.314 6.335 1.00 97.50 90 LYS A N 1
ATOM 728 C CA . LYS A 1 90 ? -17.598 6.388 6.189 1.00 97.50 90 LYS A CA 1
ATOM 729 C C . LYS A 1 90 ? -17.781 7.235 7.456 1.00 97.50 90 LYS A C 1
ATOM 731 O O . LYS A 1 90 ? -18.865 7.749 7.710 1.00 97.50 90 LYS A O 1
ATOM 736 N N . THR A 1 91 ? -16.722 7.375 8.255 1.00 97.25 91 THR A N 1
ATOM 737 C CA . THR A 1 91 ? -16.786 7.974 9.594 1.00 97.25 91 THR A CA 1
ATOM 738 C C . THR A 1 91 ? -15.411 8.518 9.993 1.00 97.25 91 THR A C 1
ATOM 740 O O . THR A 1 91 ? -14.389 7.890 9.705 1.00 97.25 91 THR A O 1
ATOM 743 N N . VAL A 1 92 ? -15.354 9.678 10.653 1.00 97.12 92 VAL A N 1
ATOM 744 C CA . VAL A 1 92 ? -14.080 10.296 11.094 1.00 97.12 92 VAL A CA 1
ATOM 745 C C . VAL A 1 92 ? -13.537 9.669 12.380 1.00 97.12 92 VAL A C 1
ATOM 747 O O . VAL A 1 92 ? -12.360 9.790 12.701 1.00 97.12 92 VAL A O 1
ATOM 750 N N . GLU A 1 93 ? -14.377 8.930 13.091 1.00 97.00 93 GLU A N 1
ATOM 751 C CA . GLU A 1 93 ? -14.097 8.241 14.345 1.00 97.00 93 GLU A CA 1
ATOM 752 C C . GLU A 1 93 ? -13.014 7.169 14.177 1.00 97.00 93 GLU A C 1
ATOM 754 O O . GLU A 1 93 ? -12.315 6.858 15.142 1.00 97.00 93 GLU A O 1
ATOM 759 N N . VAL A 1 94 ? -12.818 6.652 12.955 1.00 96.75 94 VAL A N 1
ATOM 760 C CA . VAL A 1 94 ? -11.712 5.738 12.621 1.00 96.75 94 VAL A CA 1
ATOM 761 C C . VAL A 1 94 ? -10.344 6.352 12.930 1.00 96.75 94 VAL A C 1
ATOM 763 O O . VAL A 1 94 ? -9.412 5.625 13.265 1.00 96.75 94 VAL A O 1
ATOM 766 N N . LEU A 1 95 ? -10.225 7.685 12.898 1.00 95.69 95 LEU A N 1
ATOM 767 C CA . LEU A 1 95 ? -8.978 8.394 13.184 1.00 95.69 95 LEU A CA 1
ATOM 768 C C . LEU A 1 95 ? -8.511 8.243 14.641 1.00 95.69 95 LEU A C 1
ATOM 770 O O . LEU A 1 95 ? -7.347 8.510 14.940 1.00 95.69 95 LEU A O 1
ATOM 774 N N . ASN A 1 96 ? -9.387 7.778 15.538 1.00 95.00 96 ASN A N 1
ATOM 775 C CA . ASN A 1 96 ? -9.027 7.461 16.920 1.00 95.00 96 ASN A CA 1
ATOM 776 C C . ASN A 1 96 ? -8.274 6.124 17.051 1.00 95.00 96 ASN A C 1
ATOM 778 O O . ASN A 1 96 ? -7.655 5.880 18.085 1.00 95.00 96 ASN A O 1
ATOM 782 N N . ASP A 1 97 ? -8.295 5.269 16.021 1.00 95.50 97 ASP A N 1
ATOM 783 C CA . ASP A 1 97 ? -7.647 3.956 16.025 1.00 95.50 97 ASP A CA 1
ATOM 784 C C . ASP A 1 97 ? -6.593 3.853 14.912 1.00 95.50 97 ASP A C 1
ATOM 786 O O . ASP A 1 97 ? -6.828 3.355 13.809 1.00 95.50 97 ASP A O 1
ATOM 790 N N . LYS A 1 98 ? -5.372 4.291 15.236 1.00 93.44 98 LYS A N 1
ATOM 791 C CA . LYS A 1 98 ? -4.213 4.250 14.328 1.00 93.44 98 LYS A CA 1
ATOM 792 C C . LYS A 1 98 ? -3.879 2.831 13.852 1.00 93.44 98 LYS A C 1
ATOM 794 O O . LYS A 1 98 ? -3.380 2.664 12.742 1.00 93.44 98 LYS A O 1
ATOM 799 N N . LYS A 1 99 ? -4.155 1.800 14.661 1.00 94.12 99 LYS A N 1
ATOM 800 C CA . LYS A 1 99 ? -3.939 0.400 14.266 1.00 94.12 99 LYS A CA 1
ATOM 801 C C . LYS A 1 99 ? -4.943 -0.010 13.198 1.00 94.12 99 LYS A C 1
ATOM 803 O O . LYS A 1 99 ? -4.555 -0.615 12.203 1.00 94.12 99 LYS A O 1
ATOM 808 N N . LYS A 1 100 ? -6.212 0.360 13.371 1.00 96.06 100 LYS A N 1
ATOM 809 C CA . LYS A 1 100 ? -7.251 0.129 12.367 1.00 96.06 100 LYS A CA 1
ATOM 810 C C . LYS A 1 100 ? -6.954 0.863 11.060 1.00 96.06 100 LYS A C 1
ATOM 812 O O . LYS A 1 100 ? -7.118 0.260 10.007 1.00 96.06 100 LYS A O 1
ATOM 817 N N . ILE A 1 101 ? -6.455 2.100 11.119 1.00 97.06 101 ILE A N 1
ATOM 818 C CA . ILE A 1 101 ? -6.029 2.855 9.927 1.00 97.06 101 ILE A CA 1
ATOM 819 C C . ILE A 1 101 ? -4.970 2.075 9.134 1.00 97.06 101 ILE A C 1
ATOM 821 O O . ILE A 1 101 ? -5.147 1.847 7.939 1.00 97.06 101 ILE A O 1
ATOM 825 N N . ILE A 1 102 ? -3.900 1.616 9.797 1.00 96.31 102 ILE A N 1
ATOM 826 C CA . ILE A 1 102 ? -2.846 0.837 9.129 1.00 96.31 102 ILE A CA 1
ATOM 827 C C . ILE A 1 102 ? -3.380 -0.504 8.616 1.00 96.31 102 ILE A C 1
ATOM 829 O O . ILE A 1 102 ? -3.077 -0.867 7.490 1.00 96.31 102 ILE A O 1
ATOM 833 N N . ASN A 1 103 ? -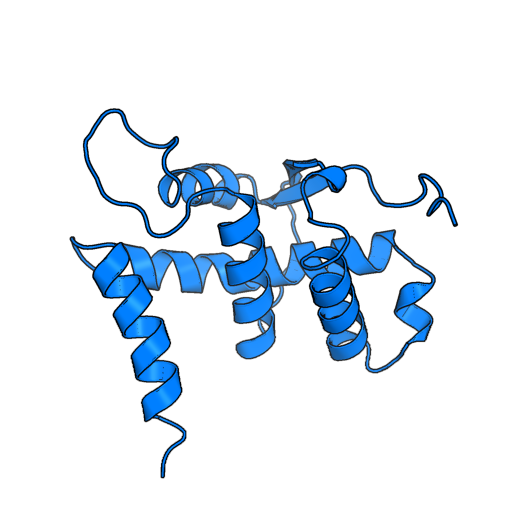4.236 -1.206 9.363 1.00 96.25 103 ASN A N 1
ATOM 834 C CA . ASN A 1 103 ? -4.831 -2.459 8.884 1.00 96.25 103 ASN A CA 1
ATOM 835 C C . ASN A 1 103 ? -5.688 -2.262 7.619 1.00 96.25 103 ASN A C 1
ATOM 837 O O . ASN A 1 103 ? -5.655 -3.103 6.723 1.00 96.25 103 ASN A O 1
ATOM 841 N N . ILE A 1 104 ? -6.457 -1.168 7.538 1.00 97.81 104 ILE A N 1
ATOM 842 C CA . ILE A 1 104 ? -7.231 -0.825 6.335 1.00 97.81 104 ILE A CA 1
ATOM 843 C C . ILE A 1 104 ? -6.278 -0.592 5.163 1.00 97.81 104 ILE A C 1
ATOM 845 O O . ILE A 1 104 ? -6.474 -1.159 4.091 1.00 97.81 104 ILE A O 1
ATOM 849 N N . PHE A 1 105 ? -5.220 0.188 5.385 1.00 98.06 105 PHE A N 1
ATOM 850 C CA . PHE A 1 105 ? -4.190 0.436 4.382 1.00 98.06 105 PHE A CA 1
ATOM 851 C C . PHE A 1 105 ? -3.538 -0.864 3.887 1.00 98.06 105 PHE A C 1
ATOM 853 O O . PHE A 1 105 ? -3.520 -1.104 2.685 1.00 98.06 105 PHE A O 1
ATOM 860 N N . GLU A 1 106 ? -3.091 -1.738 4.793 1.00 97.69 106 GLU A N 1
ATOM 861 C CA . GLU A 1 106 ? -2.533 -3.062 4.469 1.00 97.69 106 GLU A CA 1
ATOM 862 C C . GLU A 1 106 ? -3.510 -3.918 3.651 1.00 97.69 106 GLU A C 1
ATOM 864 O O . GLU A 1 106 ? -3.101 -4.577 2.696 1.00 97.69 106 GLU A O 1
ATOM 869 N N . SER A 1 107 ? -4.804 -3.874 3.984 1.00 97.81 107 SER A N 1
ATOM 870 C CA . SER A 1 107 ? -5.817 -4.679 3.293 1.00 97.81 107 SER A CA 1
ATOM 871 C C . SER A 1 107 ? -6.035 -4.217 1.850 1.00 97.81 107 SER A C 1
ATOM 873 O O . SER A 1 107 ? -6.169 -5.037 0.942 1.00 97.81 107 SER A O 1
ATOM 875 N N . TYR A 1 108 ? -6.033 -2.902 1.619 1.00 98.31 108 TYR A N 1
ATOM 876 C CA . TYR A 1 108 ? -6.127 -2.340 0.271 1.00 98.31 108 TYR A CA 1
ATOM 877 C C . TYR A 1 108 ? -4.833 -2.505 -0.529 1.00 98.31 108 TYR A C 1
ATOM 879 O O . TYR A 1 108 ? -4.899 -2.717 -1.736 1.00 98.31 108 TYR A O 1
ATOM 887 N N . ILE A 1 109 ? -3.659 -2.468 0.115 1.00 97.94 109 ILE A N 1
ATOM 888 C CA . ILE A 1 109 ? -2.399 -2.851 -0.543 1.00 97.94 109 ILE A CA 1
ATOM 889 C C . ILE A 1 109 ? -2.516 -4.280 -1.067 1.00 97.94 109 ILE A C 1
ATOM 891 O O . ILE A 1 109 ? -2.213 -4.530 -2.231 1.00 97.94 109 ILE A O 1
ATOM 895 N N . LYS A 1 110 ? -2.973 -5.202 -0.213 1.00 96.44 110 LYS A N 1
ATOM 896 C CA . LYS A 1 110 ? -3.120 -6.612 -0.562 1.00 96.44 110 LYS A CA 1
ATOM 897 C C . LYS A 1 110 ? -4.044 -6.795 -1.769 1.00 96.44 110 LYS A C 1
ATOM 899 O O . LYS A 1 110 ? -3.623 -7.439 -2.727 1.00 96.44 110 LYS A O 1
ATOM 904 N N . GLY A 1 111 ? -5.237 -6.198 -1.742 1.00 95.12 111 GLY A N 1
ATOM 905 C CA . GLY A 1 111 ? -6.208 -6.303 -2.838 1.00 95.12 111 GLY A CA 1
ATOM 906 C C . GLY A 1 111 ? -5.764 -5.605 -4.128 1.00 95.12 111 GLY A C 1
ATOM 907 O O . GLY A 1 111 ? -5.945 -6.139 -5.216 1.00 95.12 111 GLY A O 1
ATOM 908 N N . GLY A 1 112 ? -5.133 -4.432 -4.030 1.00 96.56 112 GLY A N 1
ATOM 909 C CA . GLY A 1 112 ? -4.756 -3.635 -5.200 1.00 96.56 112 GLY A CA 1
ATOM 910 C C . GLY A 1 112 ? -3.423 -4.011 -5.850 1.00 96.56 112 GLY A C 1
ATOM 911 O O . GLY A 1 112 ? -3.212 -3.713 -7.028 1.00 96.56 112 GLY A O 1
ATOM 912 N N . PHE A 1 113 ? -2.501 -4.647 -5.121 1.00 96.75 113 PHE A N 1
ATOM 913 C CA . PHE A 1 113 ? -1.145 -4.875 -5.625 1.00 96.75 113 PHE A CA 1
ATOM 914 C C . PHE A 1 113 ? -1.091 -5.840 -6.810 1.00 96.75 113 PHE A C 1
ATOM 916 O O . PHE A 1 113 ? -0.346 -5.575 -7.750 1.00 96.75 113 PHE A O 1
ATOM 923 N N . ASP A 1 114 ? -1.865 -6.926 -6.796 1.00 92.88 114 ASP A N 1
ATOM 924 C CA . ASP A 1 114 ? -1.816 -7.909 -7.885 1.00 92.88 114 ASP A CA 1
ATOM 925 C C . ASP A 1 114 ? -2.276 -7.274 -9.210 1.00 92.88 114 ASP A C 1
ATOM 927 O O . ASP A 1 114 ? -1.586 -7.388 -10.223 1.00 92.88 114 ASP A O 1
ATOM 931 N N . TYR A 1 115 ? -3.336 -6.456 -9.173 1.00 91.94 115 TYR A N 1
ATOM 932 C CA . TYR A 1 115 ? -3.762 -5.656 -10.324 1.00 91.94 115 TYR A CA 1
ATOM 933 C C . TYR A 1 115 ? -2.676 -4.683 -10.798 1.00 91.94 115 TYR A C 1
ATOM 935 O O . TYR A 1 115 ? -2.413 -4.586 -11.997 1.00 91.94 115 TYR A O 1
ATOM 943 N N . LEU A 1 116 ? -2.039 -3.954 -9.875 1.00 94.56 116 LEU A N 1
ATOM 944 C CA . LEU A 1 116 ? -0.968 -3.014 -10.215 1.00 94.56 116 LEU A CA 1
ATOM 945 C C . LEU A 1 116 ? 0.207 -3.733 -10.892 1.00 94.56 116 LEU A C 1
ATOM 947 O O . LEU A 1 116 ? 0.703 -3.284 -11.929 1.00 94.56 116 LEU A O 1
ATOM 951 N N . TYR A 1 117 ? 0.643 -4.845 -10.304 1.00 94.19 117 TYR A N 1
ATOM 952 C CA . TYR A 1 117 ? 1.774 -5.631 -10.775 1.00 94.19 117 TYR A CA 1
ATOM 953 C C . TYR A 1 117 ? 1.509 -6.187 -12.175 1.00 94.19 117 TYR A C 1
ATOM 955 O O . TYR A 1 117 ? 2.319 -5.962 -13.076 1.00 94.19 117 TYR A O 1
ATOM 963 N N . ASP A 1 118 ? 0.351 -6.811 -12.396 1.00 92.12 118 ASP A N 1
ATOM 964 C CA . ASP A 1 118 ? -0.012 -7.395 -13.689 1.00 92.12 118 ASP A CA 1
ATOM 965 C C . ASP A 1 118 ? -0.050 -6.346 -14.804 1.00 92.12 118 ASP A C 1
ATOM 967 O O . ASP A 1 118 ? 0.426 -6.589 -15.916 1.00 92.12 118 ASP A O 1
ATOM 971 N N . ARG A 1 119 ? -0.556 -5.139 -14.514 1.00 90.88 119 ARG A N 1
ATOM 972 C CA . ARG A 1 119 ? -0.566 -4.035 -15.487 1.00 90.88 119 ARG A CA 1
ATOM 973 C C . ARG A 1 119 ? 0.844 -3.611 -15.866 1.00 90.88 119 ARG A C 1
ATOM 975 O O . ARG A 1 119 ? 1.140 -3.505 -17.054 1.00 90.88 119 ARG A O 1
ATOM 982 N N . ILE A 1 120 ? 1.716 -3.411 -14.882 1.00 91.38 120 ILE A N 1
ATOM 983 C CA . ILE A 1 120 ? 3.097 -2.969 -15.111 1.00 91.38 120 ILE A C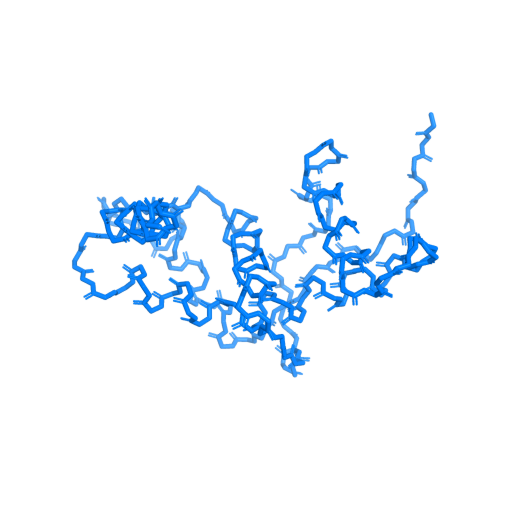A 1
ATOM 984 C C . ILE A 1 120 ? 3.911 -4.043 -15.840 1.00 91.38 120 ILE A C 1
ATOM 986 O O . ILE A 1 120 ? 4.714 -3.723 -16.717 1.00 91.38 120 ILE A O 1
ATOM 990 N N . MET A 1 121 ? 3.686 -5.312 -15.505 1.00 89.62 121 MET A N 1
ATOM 991 C CA . MET A 1 121 ? 4.452 -6.450 -16.019 1.00 89.62 121 MET A CA 1
ATOM 992 C C . MET A 1 121 ? 3.891 -7.032 -17.325 1.00 89.62 121 MET A C 1
ATOM 994 O O . MET A 1 121 ? 4.491 -7.944 -17.889 1.00 89.62 121 MET A O 1
ATOM 998 N N . SER A 1 122 ? 2.786 -6.487 -17.847 1.00 87.69 122 SER A N 1
ATOM 999 C CA . SER A 1 122 ? 2.110 -6.967 -19.065 1.00 87.69 122 SER A CA 1
ATOM 1000 C C . SER A 1 122 ? 2.916 -6.835 -20.369 1.00 87.69 122 SER A C 1
ATOM 1002 O O . SER A 1 122 ? 2.518 -7.375 -21.401 1.00 87.69 122 SER A O 1
ATOM 1004 N N . GLY A 1 123 ? 4.058 -6.147 -20.344 1.00 82.25 123 GLY A N 1
ATOM 1005 C CA . GLY A 1 123 ? 4.913 -5.913 -21.504 1.00 82.25 123 GLY A CA 1
ATOM 1006 C C . GLY A 1 123 ? 6.356 -5.576 -21.111 1.00 82.25 123 GLY A C 1
ATOM 1007 O O . GLY A 1 123 ? 6.662 -5.462 -19.924 1.00 82.25 123 GLY A O 1
ATOM 1008 N N . PRO A 1 124 ? 7.256 -5.409 -22.096 1.00 78.31 124 PRO A N 1
ATOM 1009 C CA . PRO A 1 124 ? 8.685 -5.230 -21.841 1.00 78.31 124 PRO A CA 1
ATOM 1010 C C . PRO A 1 124 ? 9.040 -3.871 -21.214 1.00 78.31 124 PRO A C 1
ATOM 1012 O O . PRO A 1 124 ? 10.010 -3.799 -20.462 1.00 78.31 124 PRO A O 1
ATOM 1015 N N . ASP A 1 125 ? 8.266 -2.817 -21.494 1.00 86.44 125 ASP A N 1
ATOM 1016 C CA . ASP A 1 125 ? 8.494 -1.467 -20.967 1.00 86.44 125 ASP A CA 1
ATOM 1017 C C . ASP A 1 125 ? 7.550 -1.166 -19.795 1.00 86.44 125 ASP A C 1
ATOM 1019 O O . ASP A 1 125 ? 6.377 -0.821 -19.957 1.00 86.44 125 ASP A O 1
ATOM 1023 N N . ARG A 1 126 ? 8.085 -1.301 -18.580 1.00 87.12 126 ARG A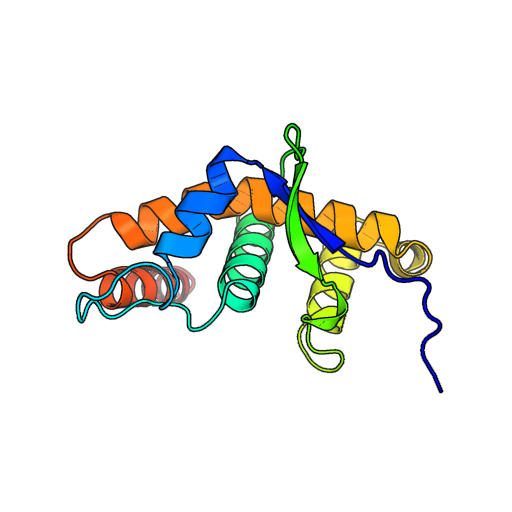 N 1
ATOM 1024 C CA . ARG A 1 126 ? 7.332 -1.169 -17.326 1.00 87.12 126 ARG A CA 1
ATOM 1025 C C . ARG A 1 126 ? 6.818 0.252 -17.089 1.00 87.12 126 ARG A C 1
ATOM 1027 O O . ARG A 1 126 ? 5.725 0.414 -16.546 1.00 87.12 126 ARG A O 1
ATOM 1034 N N . ILE A 1 127 ? 7.589 1.271 -17.477 1.00 85.56 127 ILE A N 1
ATOM 1035 C CA . ILE A 1 127 ? 7.186 2.673 -17.307 1.00 85.56 127 ILE A CA 1
ATOM 1036 C C . ILE A 1 127 ? 6.079 3.002 -18.296 1.00 85.56 127 ILE A C 1
ATOM 1038 O O . ILE A 1 127 ? 5.057 3.563 -17.895 1.00 85.56 127 ILE A O 1
ATOM 1042 N N . GLN A 1 128 ? 6.244 2.612 -19.562 1.00 86.44 128 GLN A N 1
ATOM 1043 C CA . GLN A 1 128 ? 5.220 2.825 -20.577 1.00 86.44 128 GLN A CA 1
ATOM 1044 C C . GLN A 1 128 ? 3.912 2.124 -20.199 1.00 86.44 128 GLN A C 1
ATOM 1046 O O . GLN A 1 128 ? 2.848 2.731 -20.316 1.00 86.44 128 GLN A O 1
ATOM 1051 N N . ASN A 1 129 ? 3.977 0.893 -19.685 1.00 86.12 129 ASN A N 1
ATOM 1052 C CA . ASN A 1 129 ? 2.796 0.162 -19.225 1.00 86.12 129 ASN A CA 1
ATOM 1053 C C . ASN A 1 129 ? 2.075 0.889 -18.083 1.00 86.12 129 ASN A C 1
ATOM 1055 O O . ASN A 1 129 ? 0.851 1.035 -18.116 1.00 86.12 129 ASN A O 1
ATOM 1059 N N . TYR A 1 130 ? 2.825 1.379 -17.090 1.00 88.00 130 TYR A N 1
ATOM 1060 C CA . TYR A 1 130 ? 2.248 2.132 -15.979 1.00 88.00 130 TYR A CA 1
ATOM 1061 C C . TYR A 1 130 ? 1.628 3.455 -16.447 1.00 88.00 130 TYR A C 1
ATOM 1063 O O . TYR A 1 130 ? 0.491 3.767 -16.096 1.00 88.00 130 TYR A O 1
ATOM 1071 N N . ALA A 1 131 ? 2.333 4.208 -17.294 1.00 86.50 131 ALA A N 1
ATOM 1072 C CA . ALA A 1 131 ? 1.832 5.458 -17.856 1.00 86.50 131 ALA A CA 1
ATOM 1073 C C . ALA A 1 131 ? 0.569 5.233 -18.701 1.00 86.50 131 ALA A C 1
ATOM 1075 O O . ALA A 1 131 ? -0.412 5.957 -18.549 1.00 86.50 131 ALA A O 1
ATOM 1076 N N . TYR A 1 132 ? 0.561 4.201 -19.548 1.00 87.00 132 TYR A N 1
ATOM 1077 C CA . TYR A 1 132 ? -0.604 3.838 -20.349 1.00 87.00 132 TYR A CA 1
ATOM 1078 C C . TYR A 1 132 ? -1.807 3.488 -19.472 1.00 87.00 132 TYR A C 1
ATOM 1080 O O . TYR A 1 132 ? -2.915 3.941 -19.755 1.00 87.00 132 TYR A O 1
ATOM 1088 N N . TYR A 1 133 ? -1.588 2.731 -18.393 1.00 86.06 133 TYR A N 1
ATOM 1089 C CA . TYR A 1 133 ? -2.635 2.433 -17.424 1.00 86.06 133 TYR A CA 1
ATOM 1090 C C . TYR A 1 133 ? -3.240 3.722 -16.849 1.00 86.06 133 TYR A C 1
ATOM 1092 O O . TYR A 1 133 ? -4.444 3.932 -16.969 1.00 86.06 133 TYR A O 1
ATOM 1100 N N . LEU A 1 134 ? -2.413 4.636 -16.333 1.00 85.25 134 LEU A N 1
ATOM 1101 C CA . LEU A 1 134 ? -2.893 5.904 -15.769 1.00 85.25 134 LEU A CA 1
ATOM 1102 C C . LEU A 1 134 ? -3.652 6.767 -16.793 1.00 85.25 134 LEU A C 1
ATOM 1104 O O . LEU A 1 134 ? -4.682 7.354 -16.456 1.00 85.25 134 LEU A O 1
ATOM 1108 N N . LEU A 1 135 ? -3.170 6.831 -18.039 1.00 85.44 135 LEU A N 1
ATOM 1109 C CA . LEU A 1 135 ? -3.790 7.623 -19.107 1.00 85.44 135 LEU A CA 1
ATOM 1110 C C . LEU A 1 135 ? -5.126 7.037 -19.567 1.00 85.44 135 LEU A C 1
ATOM 1112 O O . LEU A 1 135 ? -6.089 7.779 -19.750 1.00 85.44 135 LEU A O 1
ATOM 1116 N N . LYS A 1 136 ? -5.212 5.714 -19.737 1.00 82.12 136 LYS A N 1
ATOM 1117 C CA . LYS A 1 136 ? -6.458 5.056 -20.148 1.00 82.12 136 LYS A CA 1
ATOM 1118 C C . LYS A 1 136 ? -7.567 5.278 -19.119 1.00 82.12 136 LYS A C 1
ATOM 1120 O O . LYS A 1 136 ? -8.704 5.557 -19.494 1.00 82.12 136 LYS A O 1
ATOM 1125 N N . GLU A 1 137 ? -7.221 5.220 -17.838 1.00 71.81 137 GLU A N 1
ATOM 1126 C CA . GLU A 1 137 ? -8.149 5.494 -16.738 1.00 71.81 137 GLU A CA 1
ATOM 1127 C C . GLU A 1 137 ? -8.665 6.945 -16.730 1.00 71.81 137 GLU A C 1
ATOM 1129 O O . GLU A 1 137 ? -9.720 7.184 -16.169 1.00 71.81 137 GLU A O 1
ATOM 1134 N N . HIS A 1 138 ? -7.970 7.905 -17.354 1.00 61.22 138 HIS A N 1
ATOM 1135 C CA . HIS A 1 138 ? -8.429 9.303 -17.451 1.00 61.22 138 HIS A CA 1
ATOM 1136 C C . HIS A 1 138 ? -9.215 9.599 -18.736 1.00 61.22 138 HIS A C 1
ATOM 1138 O O . HIS A 1 138 ? -10.019 10.525 -18.767 1.00 61.22 138 HIS A O 1
ATOM 1144 N N . ILE A 1 139 ? -8.990 8.831 -19.805 1.00 56.47 139 ILE A N 1
ATOM 1145 C CA . ILE A 1 139 ? -9.688 9.014 -21.089 1.00 56.47 139 ILE A CA 1
ATOM 1146 C C . ILE A 1 139 ? -11.076 8.351 -21.068 1.00 56.47 139 ILE A C 1
ATOM 1148 O O . ILE A 1 139 ? -11.977 8.799 -21.767 1.00 56.47 139 ILE A O 1
ATOM 1152 N N . SER A 1 140 ? -11.270 7.320 -20.241 1.00 53.72 140 SER A N 1
ATOM 1153 C CA . SER A 1 140 ? -12.528 6.555 -20.169 1.00 53.72 140 SER A CA 1
ATOM 1154 C C . SER A 1 140 ? -13.672 7.288 -19.448 1.00 53.72 140 SER A C 1
ATOM 1156 O O . SER A 1 140 ? -14.821 6.900 -19.610 1.00 53.72 140 SER A O 1
ATOM 1158 N N . ASP A 1 141 ? -13.370 8.349 -18.693 1.00 49.91 141 ASP A N 1
ATOM 1159 C CA . ASP A 1 141 ? -14.349 9.141 -17.926 1.00 49.91 141 ASP A CA 1
ATOM 1160 C C . ASP A 1 141 ? -14.840 10.394 -18.695 1.00 49.91 141 ASP A C 1
ATOM 1162 O O . ASP A 1 141 ? -15.399 11.315 -18.102 1.00 49.91 141 ASP A O 1
ATOM 1166 N N . SER A 1 142 ? -14.584 10.469 -20.010 1.00 47.50 142 SER A N 1
ATOM 1167 C CA . SER A 1 142 ? -14.876 11.646 -20.855 1.00 47.50 142 SER A CA 1
ATOM 1168 C C . SER A 1 142 ? -16.125 11.524 -21.745 1.00 47.50 142 SER A C 1
ATOM 1170 O O . SER A 1 142 ? -16.320 12.401 -22.589 1.00 47.50 142 SER A O 1
ATOM 1172 N N . ASP A 1 143 ? -16.951 10.486 -21.572 1.00 40.75 143 ASP A N 1
ATOM 1173 C CA . ASP A 1 143 ? -18.199 10.281 -22.335 1.00 40.75 143 ASP A CA 1
ATOM 1174 C C . ASP A 1 143 ? -19.459 10.678 -21.543 1.00 40.75 143 ASP A C 1
ATOM 1176 O O . ASP A 1 143 ? -19.629 10.207 -20.393 1.00 40.75 143 ASP A O 1
#

Sequence (143 aa):
MRLSNDWPNRVYVDKEQYDRMHELTSKASEAEREVPFKSLKEVLMAAAMLGYKMEEKDVVTERKEII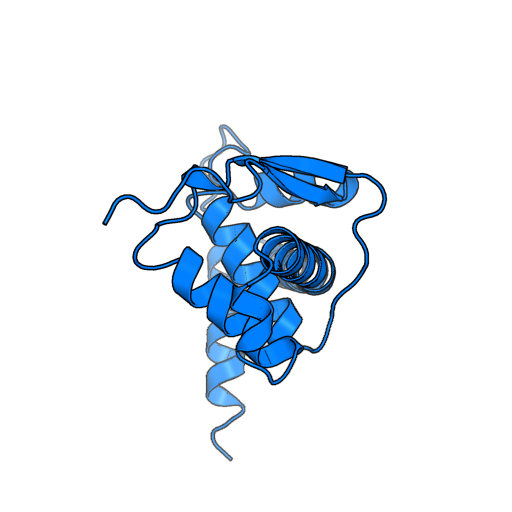FTDYLDKTLDLPLVCCLAIADQKTVEVLNDKKKIINIFESYIKGGFDYLYDRIMSGPDRIQNYAYYLLKEHISDSD

pLDDT: mean 86.84, std 14.75, range [32.84, 98.44]